Protein AF-A0A7J4QVR7-F1 (afdb_monomer_lite)

Structure (mmCIF, N/CA/C/O backbone):
data_AF-A0A7J4QVR7-F1
#
_entry.id   AF-A0A7J4QVR7-F1
#
loop_
_atom_site.group_PDB
_atom_site.id
_atom_site.type_symbol
_atom_site.label_atom_id
_atom_site.label_alt_id
_atom_site.label_comp_id
_atom_site.label_asym_id
_atom_site.label_entity_id
_atom_site.label_seq_id
_atom_site.pdbx_PDB_ins_code
_atom_site.Cartn_x
_atom_site.Cartn_y
_atom_site.Cartn_z
_atom_site.occupancy
_atom_site.B_iso_or_equiv
_atom_site.auth_seq_id
_atom_site.auth_comp_id
_atom_site.auth_asym_id
_atom_site.auth_atom_id
_atom_site.pdbx_PDB_model_num
ATOM 1 N N . MET A 1 1 ? -13.381 -1.384 34.601 1.00 57.09 1 MET A N 1
ATOM 2 C CA . MET A 1 1 ? -12.107 -0.855 34.064 1.00 57.09 1 MET A CA 1
ATOM 3 C C . MET A 1 1 ? -12.106 -1.085 32.560 1.00 57.09 1 MET A C 1
ATOM 5 O O . MET A 1 1 ? -12.224 -2.230 32.155 1.00 57.09 1 MET A O 1
ATOM 9 N N . SER A 1 2 ? -12.064 -0.028 31.743 1.00 68.00 2 SER A N 1
ATOM 10 C CA . SER A 1 2 ? -11.999 -0.158 30.276 1.00 68.00 2 SER A CA 1
ATOM 11 C C . SER A 1 2 ? -10.740 -0.938 29.876 1.00 68.00 2 SER A C 1
ATOM 13 O O . SER A 1 2 ? -9.634 -0.578 30.293 1.00 68.00 2 SER A O 1
ATOM 15 N N . GLY A 1 3 ? -10.921 -2.024 29.121 1.00 83.94 3 GLY A N 1
ATOM 16 C CA . GLY A 1 3 ? -9.833 -2.891 28.676 1.00 83.94 3 GLY A CA 1
ATOM 17 C C . GLY A 1 3 ? -8.896 -2.172 27.704 1.00 83.94 3 GLY A C 1
ATOM 18 O O . GLY A 1 3 ? -9.287 -1.214 27.036 1.00 83.94 3 GLY A O 1
ATOM 19 N N . ILE A 1 4 ? -7.651 -2.645 27.594 1.00 84.38 4 ILE A N 1
ATOM 20 C CA . ILE A 1 4 ? -6.619 -2.070 26.705 1.00 84.38 4 ILE A CA 1
ATOM 21 C C . ILE A 1 4 ? -7.144 -1.923 25.264 1.00 84.38 4 ILE A C 1
ATOM 23 O O . ILE A 1 4 ? -6.916 -0.895 24.628 1.00 84.38 4 ILE A O 1
ATOM 27 N N . ALA A 1 5 ? -7.937 -2.891 24.793 1.00 82.00 5 ALA A N 1
ATOM 28 C CA . ALA A 1 5 ? -8.571 -2.867 23.477 1.00 82.00 5 ALA A CA 1
ATOM 29 C C . ALA A 1 5 ? -9.460 -1.629 23.244 1.00 82.00 5 ALA A C 1
ATOM 31 O O . ALA A 1 5 ? -9.370 -1.002 22.195 1.00 82.00 5 ALA A O 1
ATOM 32 N N . GLN A 1 6 ? -10.265 -1.216 24.228 1.00 83.00 6 GLN A N 1
ATOM 33 C CA . GLN A 1 6 ? -11.165 -0.060 24.095 1.00 83.00 6 GLN A CA 1
ATOM 34 C C . GLN A 1 6 ? -10.400 1.271 24.056 1.00 83.00 6 GLN A C 1
ATOM 36 O O . GLN A 1 6 ? -10.792 2.186 23.337 1.00 83.00 6 GLN A O 1
ATOM 41 N N . LYS A 1 7 ? -9.270 1.364 24.770 1.00 84.25 7 LYS A N 1
ATOM 42 C CA . LYS A 1 7 ? -8.378 2.537 24.724 1.00 84.25 7 LYS A CA 1
ATOM 43 C C . LYS A 1 7 ? -7.614 2.659 23.402 1.00 84.25 7 LYS A C 1
ATOM 45 O O . LYS A 1 7 ? -7.253 3.766 23.013 1.00 84.25 7 LYS A O 1
ATOM 50 N N . LEU A 1 8 ? -7.322 1.536 22.743 1.00 83.25 8 LEU A N 1
ATOM 51 C CA . LEU A 1 8 ? -6.687 1.520 21.423 1.00 83.25 8 LEU A CA 1
ATOM 52 C C . LEU A 1 8 ? -7.707 1.800 20.314 1.00 83.25 8 LEU A C 1
ATOM 54 O O . LEU A 1 8 ? -7.425 2.594 19.420 1.00 83.25 8 LEU A O 1
ATOM 58 N N . ALA A 1 9 ? -8.905 1.218 20.414 1.00 80.62 9 ALA A N 1
ATOM 59 C CA . ALA A 1 9 ? -9.988 1.414 19.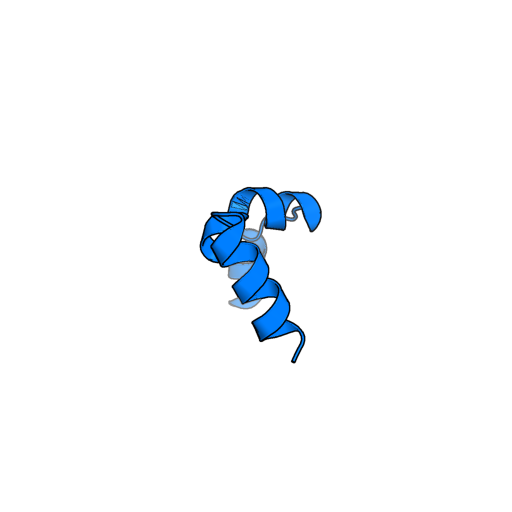454 1.00 80.62 9 ALA A CA 1
ATOM 60 C C . ALA A 1 9 ? -10.443 2.878 19.368 1.00 80.62 9 ALA A C 1
ATOM 62 O O . ALA A 1 9 ? -10.683 3.369 18.272 1.00 80.62 9 ALA A O 1
ATOM 63 N N . SER A 1 10 ? -10.481 3.612 20.488 1.00 80.44 10 SER A N 1
ATOM 64 C CA . SER A 1 10 ? -10.862 5.034 20.486 1.00 80.44 10 SER A CA 1
ATOM 65 C C . SER A 1 10 ? -9.919 5.939 19.683 1.00 80.44 10 SER A C 1
ATOM 67 O O . SER A 1 10 ? -10.300 7.048 19.317 1.00 80.44 10 SER A O 1
ATOM 69 N N . LYS A 1 11 ? -8.691 5.485 19.397 1.00 80.38 11 LYS A N 1
ATOM 70 C CA . LYS A 1 11 ? -7.717 6.206 18.563 1.00 80.38 11 LYS A CA 1
ATOM 71 C C . LYS A 1 11 ? -7.774 5.802 17.091 1.00 80.38 11 LYS A C 1
ATOM 73 O O . LYS A 1 11 ? -7.150 6.468 16.264 1.00 80.38 11 LYS A O 1
ATOM 78 N N . GLN A 1 12 ? -8.469 4.716 16.758 1.00 80.00 12 GLN A N 1
ATOM 79 C CA . GLN A 1 12 ? -8.596 4.276 15.376 1.00 80.00 12 GLN A CA 1
ATOM 80 C C . GLN A 1 12 ? -9.608 5.160 14.652 1.00 80.00 12 GLN A C 1
ATOM 82 O O . GLN A 1 12 ? -10.728 5.365 15.111 1.00 80.00 12 GLN A O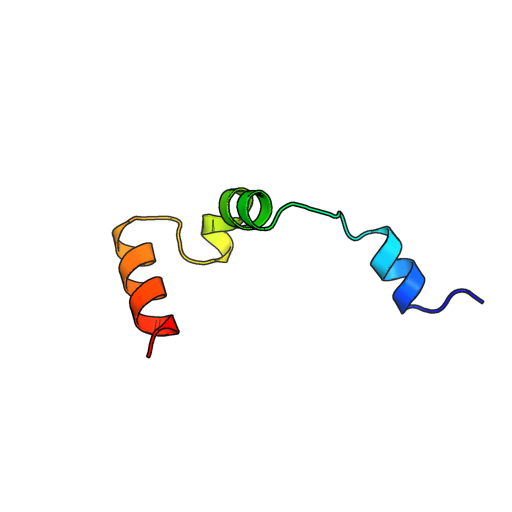 1
ATOM 87 N N . LYS A 1 13 ? -9.199 5.704 13.507 1.00 80.69 13 LYS A N 1
ATOM 88 C CA . LYS A 1 13 ? -10.096 6.443 12.620 1.00 80.69 13 LYS A CA 1
ATOM 89 C C . LYS A 1 13 ? -10.751 5.448 11.669 1.00 80.69 13 LYS A C 1
ATOM 91 O O . LYS A 1 13 ? -10.042 4.677 11.028 1.00 80.69 13 LYS A O 1
ATOM 96 N N . GLN A 1 14 ? -12.077 5.489 11.554 1.00 81.38 14 GLN A N 1
ATOM 97 C CA . GLN A 1 14 ? -12.749 4.869 10.415 1.00 81.38 14 GLN A CA 1
ATOM 98 C C . GLN A 1 14 ? -12.392 5.668 9.161 1.00 81.38 14 GLN A C 1
ATOM 100 O O . GLN A 1 14 ? -12.551 6.886 9.129 1.00 81.38 14 GLN A O 1
ATOM 105 N N . VAL A 1 15 ? -11.877 4.976 8.153 1.00 82.81 15 VAL A N 1
ATOM 106 C CA . VAL A 1 15 ? -11.537 5.528 6.841 1.00 82.81 15 VAL A CA 1
ATOM 107 C C . VAL A 1 15 ? -12.023 4.560 5.777 1.00 82.81 15 VAL A C 1
ATOM 109 O O . VAL A 1 15 ? -12.026 3.345 5.991 1.00 82.81 15 VAL A O 1
ATOM 112 N N . ALA A 1 16 ? -12.446 5.097 4.636 1.00 89.50 16 ALA A N 1
ATOM 113 C CA . ALA A 1 16 ? -12.778 4.267 3.489 1.00 89.50 16 ALA A CA 1
ATOM 114 C C . ALA A 1 16 ? -11.533 3.495 3.029 1.00 89.50 16 ALA A C 1
ATOM 116 O O . ALA A 1 16 ? -10.414 4.005 3.098 1.00 89.50 16 ALA A O 1
ATOM 117 N N . ILE A 1 17 ? -11.730 2.273 2.525 1.00 84.56 17 ILE A N 1
ATOM 118 C CA . ILE A 1 17 ? -10.624 1.435 2.037 1.00 84.56 17 ILE A CA 1
ATOM 119 C C . ILE A 1 17 ? -9.867 2.164 0.917 1.00 84.56 17 ILE A 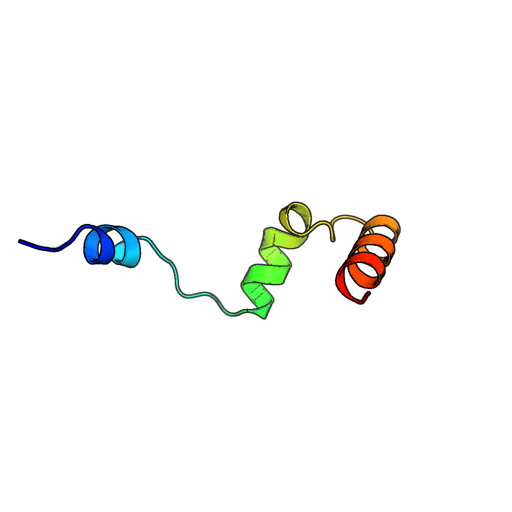C 1
ATOM 121 O O . ILE A 1 17 ? -8.643 2.229 0.9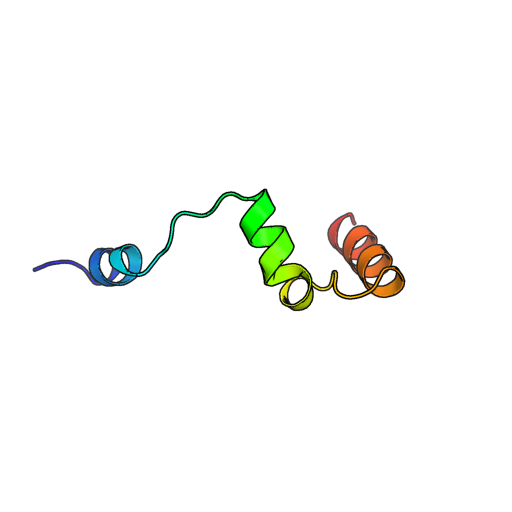49 1.00 84.56 17 ILE A O 1
ATOM 125 N N . SER A 1 18 ? -10.578 2.794 -0.020 1.00 88.94 18 SER A N 1
ATOM 126 C CA . SER A 1 18 ? -9.976 3.605 -1.087 1.00 88.94 18 SER A CA 1
ATOM 127 C C . SER A 1 18 ? -9.114 4.747 -0.542 1.00 88.94 18 SER A C 1
ATOM 129 O O . SER A 1 18 ? -7.965 4.902 -0.947 1.00 88.94 18 SER A O 1
ATOM 131 N N . GLU A 1 19 ? -9.630 5.500 0.430 1.00 88.50 19 GLU A N 1
ATOM 132 C CA . GLU A 1 19 ? -8.923 6.625 1.050 1.00 88.50 19 GLU A CA 1
ATOM 133 C C . GLU A 1 19 ? -7.676 6.165 1.820 1.00 88.50 19 GLU A C 1
ATOM 135 O O . GLU A 1 19 ? -6.628 6.813 1.769 1.00 88.50 19 GLU A O 1
ATOM 140 N N . PHE A 1 20 ? -7.762 5.023 2.508 1.00 90.31 20 PHE A N 1
ATOM 141 C CA . PHE A 1 20 ? -6.617 4.410 3.171 1.00 90.31 20 PHE A CA 1
ATOM 142 C C . PHE A 1 20 ? -5.526 4.043 2.162 1.00 90.31 20 PHE A C 1
ATOM 144 O O . PHE A 1 20 ? -4.362 4.390 2.374 1.00 90.31 20 PHE A O 1
ATOM 151 N N . PHE A 1 21 ? -5.894 3.385 1.060 1.00 89.62 21 PHE A N 1
ATOM 152 C CA . PHE A 1 21 ? -4.943 3.019 0.014 1.00 89.62 21 PHE A CA 1
ATOM 153 C C . PHE A 1 21 ? -4.291 4.256 -0.600 1.00 89.62 21 PHE A C 1
ATOM 155 O O . PHE A 1 21 ? -3.070 4.301 -0.718 1.00 89.62 21 PHE A O 1
ATOM 162 N N . GLU A 1 22 ? -5.070 5.285 -0.934 1.00 89.50 22 GLU A N 1
ATOM 163 C CA . GLU A 1 22 ? -4.554 6.504 -1.555 1.00 89.50 22 GLU A CA 1
ATOM 164 C C . GLU A 1 22 ? -3.601 7.291 -0.660 1.00 89.50 22 GLU A C 1
ATOM 166 O O . GLU A 1 22 ? -2.541 7.713 -1.128 1.00 89.50 22 GLU A O 1
ATOM 171 N N . LYS A 1 23 ? -3.927 7.445 0.628 1.00 89.75 23 LYS A N 1
ATOM 172 C CA . LYS A 1 23 ? -3.071 8.165 1.582 1.00 89.75 23 LYS A CA 1
ATOM 173 C C . LYS A 1 23 ? -1.780 7.415 1.911 1.00 89.75 23 LYS A C 1
ATOM 175 O O . LYS A 1 23 ? -0.778 8.047 2.239 1.00 89.75 23 LYS A O 1
ATOM 180 N N . ASN A 1 24 ? -1.780 6.086 1.803 1.00 92.00 24 ASN A N 1
ATOM 181 C CA . ASN A 1 24 ? -0.678 5.233 2.255 1.00 92.00 24 ASN A CA 1
ATOM 182 C C . ASN A 1 24 ? 0.032 4.476 1.122 1.00 92.00 24 ASN A C 1
ATOM 184 O O . ASN A 1 24 ? 0.781 3.543 1.403 1.00 92.00 24 ASN A O 1
ATOM 188 N N . LYS A 1 25 ? -0.132 4.883 -0.147 1.00 89.56 25 LYS A N 1
ATOM 189 C CA . LYS A 1 25 ? 0.502 4.235 -1.318 1.00 89.56 25 LYS A CA 1
ATOM 190 C C . LYS A 1 25 ? 1.989 3.925 -1.113 1.00 89.56 25 LYS A C 1
ATOM 192 O O . LYS A 1 25 ? 2.450 2.847 -1.462 1.00 89.56 25 LYS A O 1
ATOM 197 N N . HIS A 1 26 ? 2.729 4.835 -0.490 1.00 90.19 26 HIS A N 1
ATOM 198 C CA . HIS A 1 26 ? 4.154 4.677 -0.200 1.00 90.19 26 HIS A CA 1
ATOM 199 C C . HIS A 1 26 ? 4.464 3.577 0.826 1.00 90.19 26 HIS A C 1
ATOM 201 O O . HIS A 1 26 ? 5.384 2.790 0.605 1.00 90.19 26 HIS A O 1
ATOM 207 N N . PHE A 1 27 ? 3.680 3.475 1.905 1.00 88.94 27 PHE A N 1
ATOM 208 C CA . PHE A 1 27 ? 3.797 2.382 2.875 1.00 88.94 27 PHE A CA 1
ATOM 209 C C . PHE A 1 27 ? 3.448 1.030 2.254 1.00 88.94 27 PHE A C 1
ATOM 211 O O . PHE A 1 27 ? 4.016 0.013 2.635 1.00 88.94 27 PHE A O 1
A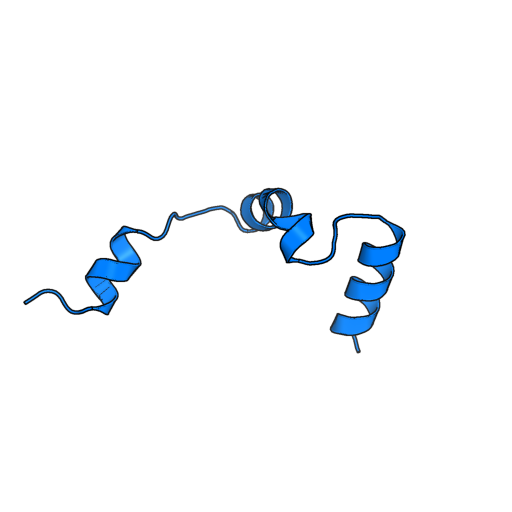TOM 218 N N . LEU A 1 28 ? 2.542 1.034 1.278 1.00 89.38 28 LEU A N 1
ATOM 219 C CA . LEU A 1 28 ? 2.081 -0.162 0.581 1.00 89.38 28 LEU A CA 1
ATOM 220 C C . LEU A 1 28 ? 2.979 -0.564 -0.603 1.00 89.38 28 LEU A C 1
ATOM 222 O O . LEU A 1 28 ? 2.718 -1.578 -1.235 1.00 89.38 28 LEU A O 1
ATOM 226 N N . GLY A 1 29 ? 4.025 0.206 -0.928 1.00 88.31 29 GLY A N 1
ATOM 227 C CA . GLY A 1 29 ? 4.914 -0.095 -2.059 1.00 88.31 29 GLY A CA 1
ATOM 228 C C . GLY A 1 29 ? 4.340 0.256 -3.441 1.00 88.31 29 GLY A C 1
ATOM 229 O O . GLY A 1 29 ? 4.779 -0.314 -4.439 1.00 88.31 29 GLY A O 1
ATOM 230 N N . PHE A 1 30 ? 3.381 1.188 -3.496 1.00 91.94 30 PHE A N 1
ATOM 231 C CA . PHE A 1 30 ? 2.735 1.730 -4.704 1.00 91.94 30 PHE A CA 1
ATOM 232 C C . PHE A 1 30 ? 3.105 3.206 -4.968 1.00 91.94 30 PHE A C 1
ATOM 234 O O . PHE A 1 30 ? 2.300 4.001 -5.453 1.00 91.94 30 PHE A O 1
ATOM 241 N N . ASP A 1 31 ? 4.317 3.612 -4.593 1.00 90.56 31 ASP A N 1
ATOM 242 C CA . ASP A 1 31 ? 4.847 4.977 -4.732 1.00 90.56 31 ASP A CA 1
ATOM 243 C C . ASP A 1 31 ? 5.274 5.344 -6.159 1.00 90.56 31 ASP A C 1
ATOM 245 O O . ASP A 1 31 ? 5.219 6.513 -6.533 1.00 90.56 31 ASP A O 1
ATOM 249 N N . SER A 1 32 ? 5.681 4.365 -6.970 1.00 93.38 32 SER A N 1
ATOM 250 C CA . SER A 1 32 ? 6.021 4.562 -8.385 1.00 93.38 32 SER A CA 1
ATOM 251 C C . SER A 1 32 ? 5.373 3.490 -9.264 1.00 93.38 32 SER A C 1
ATOM 253 O O . SER A 1 32 ? 5.132 2.382 -8.778 1.00 93.38 32 SER A O 1
ATOM 255 N N . PRO A 1 33 ? 5.112 3.755 -10.559 1.00 90.69 33 PRO A N 1
ATOM 256 C CA . PRO A 1 33 ? 4.488 2.772 -11.450 1.00 90.69 33 PRO A CA 1
ATOM 257 C C . PRO A 1 33 ? 5.276 1.460 -11.563 1.00 90.69 33 PRO A C 1
ATOM 259 O O . PRO A 1 33 ? 4.693 0.381 -11.521 1.00 90.69 33 PRO A O 1
ATOM 262 N N . VAL A 1 34 ? 6.609 1.540 -11.634 1.00 95.00 34 VAL A N 1
ATOM 263 C CA . VAL A 1 34 ? 7.482 0.358 -11.731 1.00 95.00 34 VAL A CA 1
ATOM 264 C C . VAL A 1 34 ? 7.403 -0.487 -10.461 1.00 95.00 34 VAL A C 1
ATOM 266 O O . VAL A 1 34 ? 7.199 -1.697 -10.532 1.00 95.00 34 VAL A O 1
ATOM 269 N N . ARG A 1 35 ? 7.513 0.145 -9.286 1.00 93.88 35 ARG A N 1
ATOM 270 C CA . ARG A 1 35 ? 7.437 -0.561 -8.002 1.00 93.88 35 ARG A CA 1
ATOM 271 C C . ARG A 1 35 ? 6.037 -1.111 -7.741 1.00 93.88 35 ARG A C 1
ATOM 273 O O . ARG A 1 35 ? 5.920 -2.236 -7.279 1.00 93.88 35 ARG A O 1
ATOM 280 N N . SER A 1 36 ? 5.000 -0.375 -8.139 1.00 94.00 36 SER A N 1
ATOM 281 C CA . SER A 1 36 ? 3.600 -0.810 -8.070 1.00 94.00 36 SER A CA 1
ATOM 282 C C . SER A 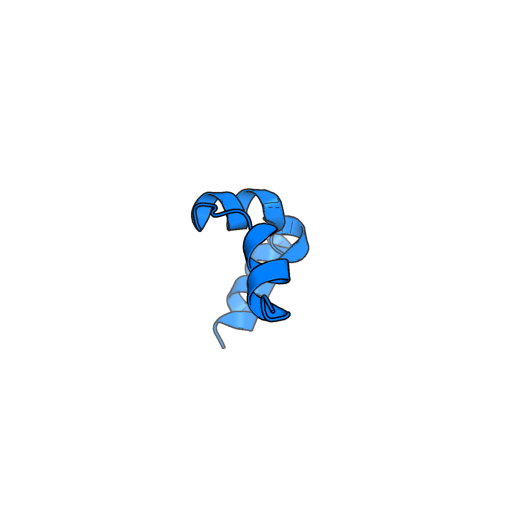1 36 ? 3.365 -2.104 -8.843 1.00 94.00 36 SER A C 1
ATOM 284 O O . SER A 1 36 ? 2.721 -3.009 -8.325 1.00 94.00 36 SER A O 1
ATOM 286 N N . LEU A 1 37 ? 3.905 -2.212 -10.062 1.00 94.19 37 LEU A N 1
ATOM 287 C CA . LEU A 1 37 ? 3.788 -3.427 -10.871 1.00 94.19 37 LEU A CA 1
ATOM 288 C C . LEU A 1 37 ? 4.489 -4.618 -10.211 1.00 94.19 37 LEU A C 1
ATOM 290 O O . LEU A 1 37 ? 3.917 -5.701 -10.148 1.00 94.19 37 LEU A O 1
ATOM 294 N N . ILE A 1 38 ? 5.696 -4.417 -9.675 1.00 94.88 38 ILE A N 1
ATOM 295 C CA . ILE A 1 38 ? 6.440 -5.476 -8.978 1.00 94.88 38 ILE A CA 1
ATOM 296 C C . ILE A 1 38 ? 5.694 -5.924 -7.720 1.00 94.88 38 ILE A C 1
ATOM 298 O O . ILE A 1 38 ? 5.529 -7.122 -7.514 1.00 94.88 38 ILE A O 1
ATOM 302 N N . THR A 1 39 ? 5.228 -4.981 -6.898 1.00 94.12 39 THR A N 1
ATOM 303 C CA . THR A 1 39 ? 4.439 -5.269 -5.694 1.00 94.12 39 THR A CA 1
ATOM 304 C C . THR A 1 39 ? 3.162 -6.025 -6.058 1.00 94.12 39 THR A C 1
ATOM 306 O O . THR A 1 39 ? 2.877 -7.053 -5.459 1.00 94.12 39 THR A O 1
ATOM 309 N N . ALA A 1 40 ? 2.429 -5.579 -7.082 1.00 93.94 40 ALA A N 1
ATOM 310 C CA . ALA A 1 40 ? 1.204 -6.241 -7.522 1.00 93.94 40 ALA A CA 1
ATOM 311 C C . ALA A 1 40 ? 1.447 -7.686 -7.976 1.00 93.94 40 ALA A C 1
ATOM 313 O O . ALA A 1 40 ? 0.697 -8.572 -7.586 1.00 93.94 40 ALA A O 1
ATOM 314 N N . VAL A 1 41 ? 2.497 -7.937 -8.765 1.00 95.44 41 VAL A N 1
ATOM 315 C CA . VAL A 1 41 ? 2.849 -9.302 -9.179 1.00 95.44 41 VAL A CA 1
ATOM 316 C C . VAL A 1 41 ? 3.282 -10.126 -7.971 1.00 95.44 41 VAL A C 1
ATOM 318 O O . VAL A 1 41 ? 2.789 -11.229 -7.800 1.00 95.44 41 VAL A O 1
ATOM 321 N N . LYS A 1 42 ? 4.151 -9.592 -7.108 1.00 94.19 42 LYS A N 1
ATOM 322 C CA . LYS A 1 42 ? 4.692 -10.303 -5.944 1.00 94.19 42 LYS A CA 1
ATOM 323 C C . LYS A 1 42 ? 3.618 -10.764 -4.956 1.00 94.19 42 LYS A C 1
ATOM 325 O O . LYS A 1 42 ? 3.765 -11.842 -4.407 1.00 94.19 42 LYS A O 1
ATOM 330 N N . GLU A 1 43 ? 2.589 -9.958 -4.714 1.00 93.12 43 GLU A N 1
ATOM 331 C CA . GLU A 1 43 ? 1.489 -10.320 -3.806 1.00 93.12 43 GLU A CA 1
ATOM 332 C C . GLU A 1 43 ? 0.404 -11.174 -4.497 1.00 93.12 43 GLU A C 1
ATOM 334 O O . GLU A 1 43 ? -0.494 -11.685 -3.831 1.00 93.12 43 GLU A O 1
ATOM 339 N N . ALA A 1 44 ? 0.446 -11.302 -5.830 1.00 93.00 44 ALA A N 1
ATOM 340 C CA . ALA A 1 44 ? -0.500 -12.109 -6.603 1.00 93.00 44 ALA A CA 1
ATOM 341 C C . ALA A 1 44 ? -0.073 -13.579 -6.775 1.00 93.00 44 ALA A C 1
ATOM 343 O O . ALA A 1 44 ? -0.920 -14.401 -7.130 1.00 93.00 44 ALA A O 1
ATOM 344 N N . VAL A 1 45 ? 1.211 -13.897 -6.562 1.00 86.25 45 VAL A N 1
ATOM 345 C CA . VAL A 1 45 ? 1.776 -15.265 -6.566 1.00 86.25 45 VAL A CA 1
ATOM 346 C C . VAL A 1 45 ? 1.989 -15.784 -5.155 1.00 86.25 45 VAL A C 1
ATOM 348 O O . VAL A 1 45 ? 1.738 -16.993 -4.963 1.00 86.25 45 VAL A O 1
#

pLDDT: mean 87.33, std 7.24, range [57.09, 95.44]

Sequence (45 aa):
MSGIAQKLASKQKQVAISEFFEKNKHFLGFDSPVRSLITAVKEAV

Radius of gyration: 15.65 Å; chains: 1; bounding box: 20×23×46 Å

Foldseek 3Di:
DDDPVVVVVVPDDDDDPVRVCVVCCVVQQNPDPVSVVVSVVVVVD

Secondary structure (DSSP, 8-state):
---HHHHHHTTPPP--HHHHHHHTTTTTT-SSHHHHHHHHHHHH-